Protein AF-A0A531LTY7-F1 (afdb_monomer)

Secondary structure (DSSP, 8-state):
--SHHHHHHHHHHH-HHHHHHTT--HHHHHHHHHHHHHHHHHHHHHHHHHHTTSS--TTTTTTTHHHHHHHHHHHTT-HHHHHHHHHHHHHHHHHHHHHHHTT-TTS-HHHHHHHHHHHHHH-

Sequence (123 aa):
YRTPWGLSVRMVGENPRAADSAGVSVIATRFQAVILGGALMGLAGAFLSMAQFNAFTFGVVSGRGWVAIALVVFGRWDPWRSAGAALLFAFVDALQLRMQASGLGHIPYEAFLMLPFIFTIVA

Nearest PDB structures (foldseek):
  8gym-assembly1_t5  TM=3.335E-01  e=6.361E+00  Tetrahymena thermophila SB210
  7tgh-assembly1_T5  TM=3.482E-01  e=9.086E+00  Tetrahymena thermophila

Mean predicted aligned error: 11.63 Å

pLDDT: mean 72.55, std 11.93, range [46.78, 93.12]

Radius of gyration: 19.25 Å; Cα contacts (8 Å, |Δi|>4): 57; chains: 1; bounding box: 45×26×54 Å

Foldseek 3Di:
DPDPLVVLLVCLVPPV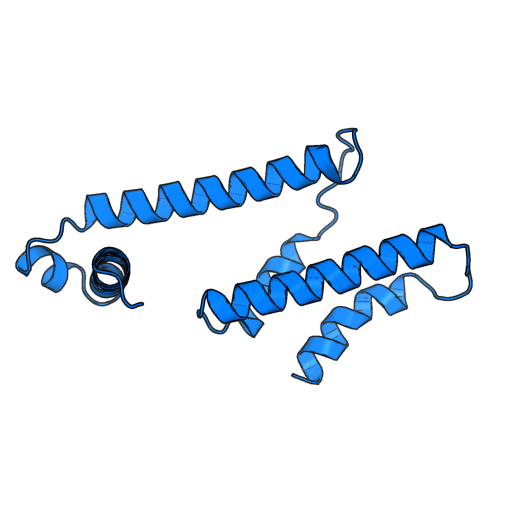VVSVVVVHDSVVSVVVVVVVVVVVVVVVVVCLQCPPPVHDDPCSCVVVVVLVVLLCVQCVPPPVRSVVSVVVVVVLVVVVVVVVVVPPPPDDPVVSVCVSVVVSVVD

Solvent-accessible surface area (backbone atoms only — not comparable to full-atom values): 7252 Å² total; per-residue (Å²): 123,90,47,74,67,53,47,52,53,50,41,40,70,78,39,49,72,61,29,47,76,72,72,44,62,54,66,61,51,52,51,51,54,51,52,54,53,50,51,54,54,50,53,54,53,51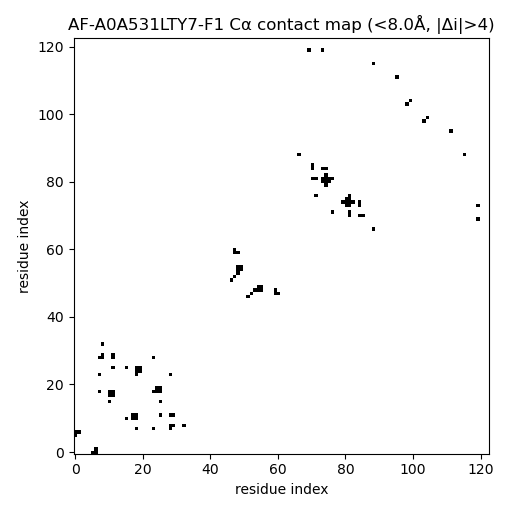,45,57,45,54,73,73,61,76,49,86,55,94,62,80,63,71,75,56,67,58,55,57,55,53,30,49,65,70,12,70,86,37,70,69,46,24,51,52,45,47,52,53,52,50,50,52,55,52,51,51,53,52,47,65,74,65,65,71,87,81,69,63,72,68,63,65,71,41,48,67,56,53,54,63,71,77,107

Structure (mmCIF, N/CA/C/O backbone):
data_AF-A0A531LTY7-F1
#
_entry.id   AF-A0A531LTY7-F1
#
loop_
_atom_site.group_PDB
_atom_site.id
_atom_site.type_symbol
_atom_site.label_atom_id
_atom_site.label_alt_id
_atom_site.label_comp_id
_atom_site.label_asym_id
_atom_site.label_entity_id
_atom_site.label_seq_id
_atom_site.pdbx_PDB_ins_code
_atom_site.Cartn_x
_atom_site.Cartn_y
_atom_site.Cartn_z
_atom_site.occupancy
_atom_site.B_iso_or_equiv
_atom_site.auth_seq_id
_atom_site.auth_comp_id
_atom_site.auth_asym_id
_atom_site.auth_atom_id
_atom_site.pdbx_PDB_model_num
ATOM 1 N N . TYR A 1 1 ? -13.195 -10.627 2.668 1.00 54.00 1 TYR A N 1
ATOM 2 C CA . TYR A 1 1 ? -14.526 -10.310 3.245 1.00 54.00 1 TYR A CA 1
ATOM 3 C C . TYR A 1 1 ? -15.075 -11.388 4.191 1.00 54.00 1 TYR A C 1
ATOM 5 O O . TYR A 1 1 ? -16.241 -11.322 4.544 1.00 54.00 1 TYR A O 1
ATOM 13 N N . ARG A 1 2 ? -14.274 -12.382 4.612 1.00 61.34 2 ARG A N 1
ATOM 14 C CA . ARG A 1 2 ? -14.743 -13.499 5.459 1.00 61.34 2 ARG A CA 1
ATOM 15 C C . ARG A 1 2 ? -14.225 -13.434 6.901 1.00 61.34 2 ARG A C 1
ATOM 17 O O . ARG A 1 2 ? -14.483 -14.339 7.679 1.00 61.34 2 ARG A O 1
ATOM 24 N N . THR A 1 3 ? -13.474 -12.385 7.242 1.00 80.94 3 THR A N 1
ATOM 25 C CA . THR A 1 3 ? -12.900 -12.188 8.577 1.00 80.94 3 THR A CA 1
ATOM 26 C C . THR A 1 3 ? -13.703 -11.138 9.351 1.00 80.94 3 THR A C 1
ATOM 28 O O . THR A 1 3 ? -14.177 -10.180 8.730 1.00 80.94 3 THR A O 1
ATOM 31 N N . PRO A 1 4 ? -13.823 -11.268 10.689 1.00 74.81 4 PRO A N 1
ATOM 32 C CA . PRO A 1 4 ? -14.559 -10.316 11.527 1.00 74.81 4 PRO A CA 1
ATOM 33 C C . PRO A 1 4 ? -14.090 -8.874 11.316 1.00 74.81 4 PRO A C 1
ATOM 35 O O . PRO A 1 4 ? -14.897 -7.971 11.133 1.00 74.81 4 PRO A O 1
ATOM 38 N N . TRP A 1 5 ? -12.773 -8.681 11.209 1.00 78.25 5 TRP A N 1
ATOM 39 C CA . TRP A 1 5 ? -12.162 -7.374 10.976 1.00 78.25 5 TRP A CA 1
ATOM 40 C C . TRP A 1 5 ? -12.585 -6.731 9.643 1.00 78.25 5 TRP A C 1
ATOM 42 O O . TRP A 1 5 ? -12.905 -5.547 9.597 1.00 78.25 5 TRP A O 1
ATOM 52 N N . GLY A 1 6 ? -12.661 -7.511 8.559 1.00 77.31 6 GLY A N 1
ATOM 53 C CA . GLY A 1 6 ? -13.068 -6.991 7.250 1.00 77.31 6 GLY A CA 1
ATOM 54 C C . GLY A 1 6 ? -14.544 -6.582 7.187 1.00 77.31 6 GLY A C 1
ATOM 55 O O . GLY A 1 6 ? -14.888 -5.651 6.460 1.00 77.31 6 GLY A O 1
ATOM 56 N N . LEU A 1 7 ? -15.411 -7.250 7.955 1.00 76.88 7 LEU A N 1
ATOM 57 C CA . LEU A 1 7 ? -16.818 -6.865 8.099 1.00 76.88 7 LEU A CA 1
ATOM 58 C C . LEU A 1 7 ? -16.954 -5.580 8.923 1.00 76.88 7 LEU A C 1
ATOM 60 O O . LEU A 1 7 ? -17.683 -4.678 8.515 1.00 76.88 7 LEU A O 1
ATOM 64 N N . SER A 1 8 ? -16.194 -5.453 10.014 1.00 79.19 8 SER A N 1
ATOM 65 C CA . SER A 1 8 ? -16.159 -4.242 10.842 1.00 79.19 8 SER A CA 1
ATOM 66 C C . SER A 1 8 ? -15.745 -3.002 10.049 1.00 79.19 8 SER A C 1
ATOM 68 O O . SER A 1 8 ? -16.405 -1.971 10.141 1.00 79.19 8 S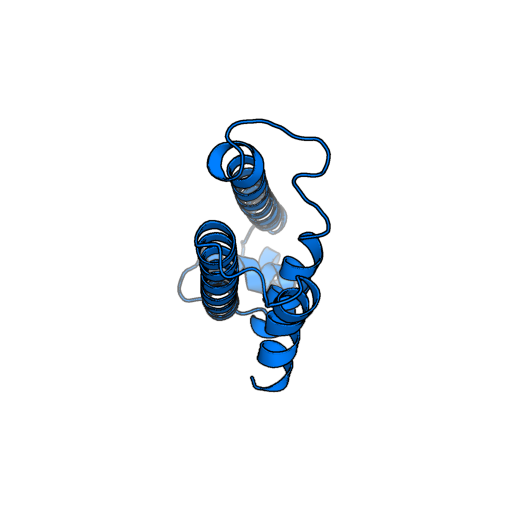ER A O 1
ATOM 70 N N . VAL A 1 9 ? -14.706 -3.099 9.210 1.00 81.00 9 VAL A N 1
ATOM 71 C CA . VAL A 1 9 ? -14.251 -1.977 8.368 1.00 81.00 9 VAL A CA 1
ATOM 72 C C . VAL A 1 9 ? -15.346 -1.519 7.397 1.00 81.00 9 VAL A C 1
ATOM 74 O O . VAL A 1 9 ? -15.556 -0.317 7.235 1.00 81.00 9 VAL A O 1
ATOM 77 N N . ARG A 1 10 ? -16.088 -2.452 6.787 1.00 79.38 10 ARG A N 1
ATOM 78 C CA . ARG A 1 10 ? -17.169 -2.114 5.850 1.00 79.38 10 ARG A CA 1
ATOM 79 C C . ARG A 1 10 ? -18.387 -1.520 6.556 1.00 79.38 10 ARG A C 1
ATOM 81 O O . ARG A 1 10 ? -18.902 -0.506 6.099 1.00 79.38 10 ARG A O 1
ATOM 88 N N . MET A 1 11 ? -18.793 -2.090 7.693 1.00 78.31 11 MET A N 1
ATOM 89 C CA . MET A 1 11 ? -19.899 -1.563 8.504 1.00 78.31 11 MET A CA 1
ATOM 90 C C . MET A 1 11 ? -19.624 -0.133 8.984 1.00 78.31 11 MET A C 1
ATOM 92 O O . MET A 1 11 ? -20.504 0.720 8.920 1.00 78.31 11 MET A O 1
ATOM 96 N N . VAL A 1 12 ? -18.384 0.155 9.393 1.00 82.94 12 VAL A N 1
ATOM 97 C CA . VAL A 1 12 ? -17.948 1.510 9.768 1.00 82.94 12 VAL A CA 1
ATOM 98 C C . VAL A 1 12 ? -17.987 2.486 8.581 1.00 82.94 12 VAL A C 1
ATOM 100 O O . VAL A 1 12 ? -18.223 3.682 8.782 1.00 82.94 12 VAL A O 1
ATOM 103 N N . GLY A 1 13 ? -17.741 1.993 7.363 1.00 77.62 13 GLY A N 1
ATOM 104 C CA . GLY A 1 13 ? -17.817 2.767 6.124 1.00 77.62 13 GLY A CA 1
ATOM 105 C C . GLY A 1 13 ? -19.249 3.056 5.658 1.00 77.62 13 GLY A C 1
ATOM 106 O O . GLY A 1 13 ? -19.512 4.163 5.202 1.00 77.62 13 GLY A O 1
ATOM 107 N N . GLU A 1 14 ? -20.171 2.099 5.799 1.00 81.25 14 GLU A N 1
ATOM 108 C CA . GLU A 1 14 ? -21.578 2.244 5.387 1.00 81.25 14 GLU A CA 1
ATOM 109 C C . GLU A 1 14 ? -22.419 3.013 6.417 1.00 81.25 14 GLU A C 1
ATOM 111 O O . GLU A 1 14 ? -23.134 3.945 6.051 1.00 81.25 14 GLU A O 1
ATOM 116 N N . ASN A 1 15 ? -22.337 2.667 7.709 1.00 79.69 15 ASN A N 1
ATOM 117 C CA . ASN A 1 15 ? -23.071 3.376 8.758 1.00 79.69 15 ASN A CA 1
ATOM 118 C C . ASN A 1 15 ? -22.320 3.372 10.107 1.00 79.69 15 AS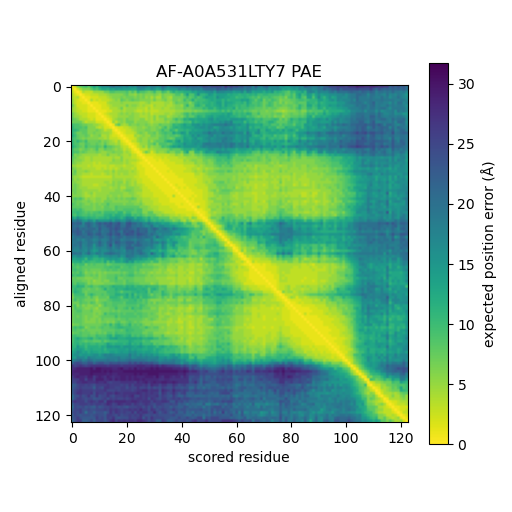N A C 1
ATO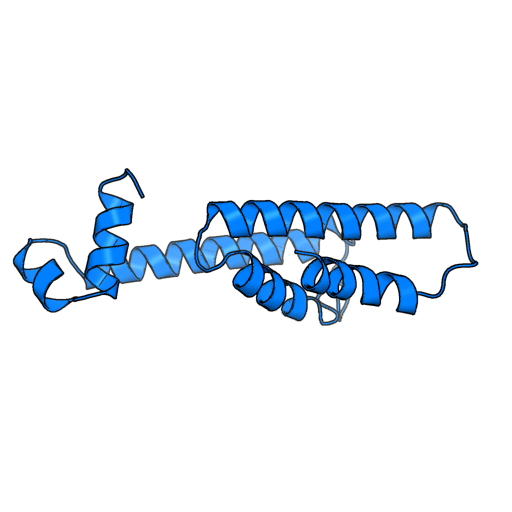M 120 O O . ASN A 1 15 ? -22.454 2.433 10.900 1.00 79.69 15 ASN A O 1
ATOM 124 N N . PRO A 1 16 ? -21.589 4.453 10.440 1.00 75.44 16 PRO A N 1
ATOM 125 C CA . PRO A 1 16 ? -20.801 4.518 11.668 1.00 75.44 16 PRO A CA 1
ATOM 126 C C . PRO A 1 16 ? -21.656 4.494 12.942 1.00 75.44 16 PRO A C 1
ATOM 128 O O . PRO A 1 16 ? -21.191 3.999 13.962 1.00 75.44 16 PRO A O 1
ATOM 131 N N . ARG A 1 17 ? -22.908 4.975 12.902 1.00 72.62 17 ARG A N 1
ATOM 132 C CA . ARG A 1 17 ? -23.801 4.951 14.076 1.00 72.62 17 ARG A CA 1
ATOM 133 C C . ARG A 1 17 ? -24.285 3.535 14.392 1.00 72.62 17 ARG A C 1
ATOM 135 O O . ARG A 1 17 ? -24.382 3.171 15.558 1.00 72.62 17 ARG A O 1
ATOM 142 N N . ALA A 1 18 ? -24.544 2.732 13.359 1.00 71.38 18 ALA A N 1
ATOM 143 C CA . ALA A 1 18 ? -24.920 1.330 13.527 1.00 71.38 18 ALA A CA 1
ATOM 144 C C . ALA A 1 18 ? -23.748 0.492 14.069 1.00 71.38 18 ALA A C 1
ATOM 146 O O . ALA A 1 18 ? -23.945 -0.339 14.953 1.00 71.38 18 ALA A O 1
ATOM 147 N N . ALA A 1 19 ? -22.524 0.753 13.599 1.00 73.44 19 ALA A N 1
ATOM 148 C CA . ALA A 1 19 ? -21.325 0.066 14.080 1.00 73.44 19 ALA A CA 1
ATOM 149 C C . ALA A 1 19 ? -21.048 0.323 15.575 1.00 73.44 19 ALA A C 1
ATOM 151 O O . ALA A 1 19 ? -20.726 -0.615 16.304 1.00 73.44 19 ALA A O 1
ATOM 152 N N . ASP A 1 20 ? -21.245 1.560 16.041 1.00 76.50 20 ASP A N 1
ATOM 153 C CA . ASP A 1 20 ? -21.050 1.926 17.451 1.00 76.50 20 ASP A CA 1
ATOM 154 C C . ASP A 1 20 ? -22.103 1.260 18.358 1.00 76.50 20 ASP A C 1
ATOM 156 O O . ASP A 1 20 ? -21.779 0.716 19.412 1.00 76.50 20 ASP A O 1
ATOM 160 N N . SER A 1 21 ? -23.359 1.174 17.891 1.00 74.19 21 SER A N 1
ATOM 161 C CA . SER A 1 21 ? -24.431 0.457 18.604 1.00 74.19 21 SER A CA 1
ATOM 162 C C . SER A 1 21 ? -24.215 -1.061 18.695 1.00 74.19 21 SER A C 1
ATOM 164 O O . SER A 1 21 ? -24.721 -1.701 19.612 1.00 74.19 21 SER A O 1
ATOM 166 N N . ALA A 1 22 ? -23.432 -1.634 17.777 1.00 74.81 22 ALA A N 1
ATOM 167 C CA . ALA A 1 22 ? -23.040 -3.042 17.781 1.00 74.81 22 ALA A CA 1
ATOM 168 C C . ALA A 1 22 ? -21.786 -3.320 18.640 1.00 74.81 22 ALA A C 1
ATOM 170 O O . ALA A 1 22 ? -21.310 -4.455 18.676 1.00 74.81 22 ALA A O 1
ATOM 171 N N . GLY A 1 23 ? -21.233 -2.304 19.318 1.00 75.38 23 GLY A N 1
ATOM 172 C CA . GLY A 1 23 ? -20.051 -2.426 20.178 1.00 75.38 23 GLY A CA 1
ATOM 173 C C . GLY A 1 23 ? -18.710 -2.387 19.436 1.00 75.38 23 GLY A C 1
ATOM 174 O O . GLY A 1 23 ? -17.676 -2.702 20.026 1.00 75.38 23 GLY A O 1
ATOM 175 N N . VAL A 1 24 ? -18.691 -2.011 18.151 1.00 78.69 24 VAL A N 1
ATOM 176 C CA . VAL A 1 24 ? -17.457 -1.872 17.363 1.00 78.69 24 VAL A CA 1
ATOM 177 C C . VAL A 1 24 ? -16.952 -0.436 17.449 1.00 78.69 24 VAL A C 1
ATOM 179 O O . VAL A 1 24 ? -17.608 0.495 16.987 1.00 78.69 24 VAL A O 1
ATOM 182 N N . SER A 1 25 ? -15.735 -0.249 17.964 1.00 80.25 25 SER A N 1
ATOM 183 C CA . SER A 1 25 ? -15.120 1.076 18.051 1.00 80.25 25 SER A CA 1
ATOM 184 C C . SER A 1 25 ? -14.774 1.631 16.660 1.00 80.25 25 SER A C 1
ATOM 186 O O . SER A 1 25 ? -13.798 1.248 16.002 1.00 80.25 25 SER A O 1
ATOM 188 N N . VAL A 1 26 ? -15.582 2.592 16.207 1.00 80.44 26 VAL A N 1
ATOM 189 C CA . VAL A 1 26 ? -15.459 3.252 14.895 1.00 80.44 26 VAL A CA 1
ATOM 190 C C . VAL A 1 26 ? -14.095 3.925 14.728 1.00 80.44 26 VAL A C 1
ATOM 192 O O . VAL A 1 26 ? -13.447 3.785 13.690 1.00 80.44 26 VAL A O 1
ATOM 195 N N . ILE A 1 27 ? -13.643 4.639 15.763 1.00 84.88 27 ILE A N 1
ATOM 196 C CA . ILE A 1 27 ? -12.392 5.409 15.741 1.00 84.88 27 ILE A CA 1
ATOM 197 C C . ILE A 1 27 ? -11.185 4.479 15.599 1.00 84.88 27 ILE A C 1
ATOM 199 O O . ILE A 1 27 ? -10.348 4.704 14.726 1.00 84.88 27 ILE A O 1
ATOM 203 N N . ALA A 1 28 ? -11.116 3.414 16.403 1.00 83.94 28 ALA A N 1
ATOM 204 C CA . ALA A 1 28 ? -10.000 2.473 16.352 1.00 83.94 28 ALA A CA 1
ATOM 205 C C . ALA A 1 28 ? -9.947 1.745 15.003 1.00 83.94 28 ALA A C 1
ATOM 207 O O . ALA A 1 28 ? -8.880 1.642 14.402 1.00 83.94 28 ALA A O 1
ATOM 208 N N . THR A 1 29 ? -11.102 1.321 14.480 1.00 84.69 29 THR A N 1
ATOM 209 C CA . THR A 1 29 ? -11.192 0.646 13.175 1.00 84.69 29 THR A CA 1
ATOM 210 C C . THR A 1 29 ? -10.721 1.557 12.033 1.00 84.69 29 THR A C 1
ATOM 212 O O . THR A 1 29 ? -9.982 1.116 11.152 1.00 84.69 29 THR A O 1
ATOM 215 N N . ARG A 1 30 ? -11.075 2.851 12.063 1.00 85.00 30 ARG A N 1
ATOM 216 C CA . ARG A 1 30 ? -10.595 3.845 11.084 1.00 85.00 30 ARG A CA 1
ATOM 217 C C . ARG A 1 30 ? -9.094 4.081 11.192 1.00 85.00 30 ARG A C 1
ATOM 219 O O . ARG A 1 30 ? -8.413 4.078 10.171 1.00 85.00 30 ARG A O 1
ATOM 226 N N . PHE A 1 31 ? -8.575 4.243 12.408 1.00 89.25 31 PHE A N 1
ATOM 227 C CA . PHE A 1 31 ? -7.139 4.417 12.625 1.00 89.25 31 PHE A CA 1
ATOM 228 C C . PHE A 1 31 ? -6.342 3.211 12.132 1.00 89.25 31 PHE A C 1
ATOM 230 O O . PHE A 1 31 ? -5.357 3.385 11.422 1.00 89.25 31 PHE A O 1
ATOM 237 N N . GLN A 1 32 ? -6.797 1.993 12.431 1.00 88.19 32 GLN A N 1
ATOM 238 C CA . GLN A 1 32 ? -6.170 0.769 11.933 1.00 88.19 32 GLN A CA 1
ATOM 239 C C . GLN A 1 32 ? -6.150 0.723 10.403 1.00 88.19 32 GLN A C 1
ATOM 241 O O . GLN A 1 32 ? -5.110 0.423 9.821 1.00 88.19 32 GLN A O 1
ATOM 246 N N . ALA A 1 33 ? -7.265 1.058 9.746 1.00 86.50 33 ALA A N 1
ATOM 247 C CA . ALA A 1 33 ? -7.340 1.077 8.287 1.00 86.50 33 ALA A CA 1
ATOM 248 C C . ALA A 1 33 ? -6.375 2.105 7.665 1.00 86.50 33 ALA A C 1
ATOM 250 O O . ALA A 1 33 ? -5.674 1.782 6.706 1.00 86.50 33 ALA A O 1
ATOM 251 N N . VAL A 1 34 ? -6.288 3.313 8.233 1.00 89.88 34 VAL A N 1
ATOM 252 C CA . VAL A 1 34 ? -5.380 4.371 7.754 1.00 89.88 34 VAL A CA 1
ATOM 253 C C . VAL A 1 34 ? -3.917 4.004 7.990 1.00 89.88 34 VAL A C 1
ATOM 255 O O . VAL A 1 34 ? -3.105 4.166 7.085 1.00 89.88 34 VAL A O 1
ATOM 258 N N . ILE A 1 35 ? -3.574 3.473 9.167 1.00 93.12 35 ILE A N 1
ATOM 259 C CA . ILE A 1 35 ? -2.201 3.064 9.492 1.00 93.12 35 ILE A CA 1
ATOM 260 C C . ILE A 1 35 ? -1.749 1.932 8.568 1.00 93.12 35 ILE A C 1
ATOM 262 O O . ILE A 1 35 ? -0.662 2.011 8.001 1.00 93.12 35 ILE A O 1
ATOM 266 N N . LEU A 1 36 ? -2.581 0.906 8.368 1.00 89.62 36 LEU A N 1
ATOM 267 C CA . LEU A 1 36 ? -2.261 -0.201 7.465 1.00 89.62 36 LEU A CA 1
ATOM 268 C C . LEU A 1 36 ? -2.130 0.273 6.013 1.00 89.62 36 LEU A C 1
ATOM 270 O O . LEU A 1 36 ? -1.174 -0.100 5.336 1.00 89.62 36 LEU A O 1
ATOM 274 N N . GLY A 1 37 ? -3.041 1.130 5.544 1.00 87.31 37 GLY A N 1
ATOM 275 C CA . GLY A 1 37 ? -2.959 1.719 4.206 1.00 87.31 37 GLY A CA 1
ATOM 276 C C . GLY A 1 37 ? -1.697 2.566 4.017 1.00 87.31 37 GLY A C 1
ATOM 277 O O . GLY A 1 37 ? -0.989 2.413 3.023 1.00 87.31 37 GLY A O 1
ATOM 278 N N . GLY A 1 38 ? -1.373 3.408 4.999 1.00 90.00 38 GLY A N 1
ATOM 279 C CA . GLY A 1 38 ? -0.159 4.224 5.020 1.00 90.00 38 GLY A CA 1
ATOM 280 C C . GLY A 1 38 ? 1.118 3.388 5.027 1.00 90.00 38 GLY A C 1
ATOM 281 O O . GLY A 1 38 ? 2.034 3.671 4.259 1.00 90.00 38 GLY A O 1
ATOM 282 N N . ALA A 1 39 ? 1.164 2.320 5.825 1.00 92.00 39 ALA A N 1
ATOM 283 C CA . ALA A 1 39 ? 2.301 1.405 5.872 1.00 92.00 39 ALA A CA 1
ATOM 284 C C . ALA A 1 39 ? 2.541 0.715 4.519 1.00 92.00 39 ALA A C 1
ATOM 286 O O . ALA A 1 39 ? 3.679 0.654 4.056 1.00 92.00 39 ALA A O 1
ATOM 287 N N . LEU A 1 40 ? 1.479 0.255 3.846 1.00 87.38 40 LEU A N 1
ATOM 288 C CA . LEU A 1 40 ? 1.579 -0.347 2.512 1.00 87.38 40 LEU A CA 1
ATOM 289 C C . LEU A 1 40 ? 2.055 0.661 1.456 1.00 87.38 40 LEU A C 1
ATOM 291 O O . LEU A 1 40 ? 2.919 0.331 0.644 1.00 87.38 40 LEU A O 1
ATOM 295 N N . MET A 1 41 ? 1.549 1.899 1.488 1.00 85.81 41 MET A N 1
ATOM 296 C CA . MET A 1 41 ? 2.018 2.970 0.599 1.00 85.81 41 MET A CA 1
ATOM 297 C C . MET A 1 41 ? 3.491 3.327 0.856 1.00 85.81 41 MET A C 1
ATOM 299 O O . MET A 1 41 ? 4.253 3.519 -0.091 1.00 85.81 41 MET A O 1
ATOM 303 N N . GLY A 1 42 ? 3.917 3.354 2.122 1.00 84.94 42 GLY A N 1
ATOM 304 C CA . GLY A 1 42 ? 5.313 3.573 2.504 1.00 84.94 42 GLY A CA 1
ATOM 305 C C . GLY A 1 42 ? 6.246 2.465 2.007 1.00 84.94 42 GLY A C 1
ATOM 306 O O . GLY A 1 42 ? 7.295 2.760 1.436 1.00 84.94 42 GLY A O 1
ATOM 307 N N . LEU A 1 43 ? 5.843 1.197 2.146 1.00 86.50 43 LEU A N 1
ATOM 308 C CA . LEU A 1 43 ? 6.590 0.049 1.616 1.00 86.50 43 LEU A CA 1
ATOM 309 C C . LEU A 1 43 ? 6.734 0.112 0.090 1.00 86.50 43 LEU A C 1
ATOM 311 O O . LEU A 1 43 ? 7.818 -0.148 -0.432 1.00 86.50 43 LEU A O 1
ATOM 315 N N . ALA A 1 44 ? 5.680 0.513 -0.624 1.00 80.94 44 ALA A N 1
ATOM 316 C CA . ALA A 1 44 ? 5.738 0.709 -2.071 1.00 80.94 44 ALA A CA 1
ATOM 317 C C . ALA A 1 44 ? 6.729 1.822 -2.469 1.00 80.94 44 ALA A C 1
ATOM 319 O O . ALA A 1 44 ? 7.498 1.657 -3.416 1.00 80.94 44 ALA A O 1
ATOM 320 N N . GLY A 1 45 ? 6.771 2.931 -1.723 1.00 77.94 45 GLY A N 1
ATOM 321 C CA . GLY A 1 45 ? 7.753 4.001 -1.934 1.00 77.94 45 GLY A CA 1
ATOM 322 C C . GLY A 1 45 ? 9.193 3.562 -1.648 1.00 77.94 45 GLY A C 1
ATOM 323 O O . GLY A 1 45 ? 10.101 3.876 -2.418 1.00 77.94 45 GLY A O 1
ATOM 324 N N . ALA A 1 46 ? 9.406 2.784 -0.584 1.00 81.44 46 ALA A N 1
ATOM 325 C CA . ALA A 1 46 ? 10.717 2.228 -0.248 1.00 81.44 46 ALA A CA 1
ATOM 326 C C . ALA A 1 46 ? 11.229 1.260 -1.329 1.00 81.44 46 ALA A C 1
ATOM 328 O O . ALA A 1 46 ? 12.411 1.294 -1.676 1.00 81.44 46 ALA A O 1
ATOM 329 N N . PHE A 1 47 ? 10.339 0.445 -1.908 1.00 77.81 47 PHE A N 1
ATOM 330 C CA . PHE A 1 47 ? 10.666 -0.417 -3.044 1.00 77.81 47 PHE A CA 1
ATOM 331 C C . PHE A 1 47 ? 11.155 0.391 -4.253 1.00 77.81 47 PHE A C 1
ATOM 333 O O . PHE A 1 47 ? 12.151 0.016 -4.868 1.00 77.81 47 PHE A O 1
ATOM 340 N N . LEU A 1 48 ? 10.520 1.527 -4.553 1.00 72.31 48 LEU A N 1
ATOM 341 C CA . LEU A 1 48 ? 10.917 2.392 -5.668 1.00 72.31 48 LEU A CA 1
ATOM 342 C C . LEU A 1 48 ? 12.363 2.903 -5.520 1.00 72.31 48 LEU A C 1
ATOM 344 O O . LEU A 1 48 ? 13.129 2.885 -6.481 1.00 72.31 48 LEU A O 1
ATOM 348 N N . SER A 1 49 ? 12.744 3.316 -4.308 1.00 68.06 49 SER A N 1
ATOM 349 C CA . SER A 1 49 ? 14.080 3.851 -4.018 1.00 68.06 49 SER A CA 1
ATOM 350 C C . SER A 1 49 ? 15.170 2.776 -3.966 1.00 68.06 49 SER A C 1
ATOM 352 O O . SER A 1 49 ? 16.296 3.038 -4.383 1.00 68.06 49 SER A O 1
ATOM 354 N N . MET A 1 50 ? 14.861 1.579 -3.454 1.00 68.19 50 MET A N 1
ATOM 355 C CA . MET A 1 50 ? 15.859 0.516 -3.273 1.00 68.19 50 MET A CA 1
ATOM 356 C C . MET A 1 50 ? 15.989 -0.405 -4.489 1.00 68.19 50 MET A C 1
ATOM 358 O O . MET A 1 50 ? 17.100 -0.702 -4.915 1.00 68.19 50 MET A O 1
ATOM 362 N N . ALA A 1 51 ? 14.874 -0.874 -5.054 1.00 60.53 51 ALA A N 1
ATOM 363 C CA . ALA A 1 51 ? 14.894 -1.976 -6.013 1.00 60.53 51 ALA A CA 1
ATOM 364 C C . ALA A 1 51 ? 15.138 -1.533 -7.459 1.00 60.53 51 ALA A C 1
ATOM 366 O O . ALA A 1 51 ? 15.704 -2.296 -8.237 1.00 60.53 51 ALA A O 1
ATOM 367 N N . GLN A 1 52 ? 14.707 -0.327 -7.843 1.00 57.00 52 GLN A N 1
ATOM 368 C CA . GLN A 1 52 ? 14.682 0.032 -9.261 1.00 57.00 52 GLN A CA 1
ATOM 369 C C . GLN A 1 52 ? 15.994 0.631 -9.777 1.00 57.00 52 GLN A C 1
ATOM 371 O O . GLN A 1 52 ? 16.378 0.344 -10.906 1.00 57.00 52 GLN A O 1
ATOM 376 N N . PHE A 1 53 ? 16.694 1.434 -8.971 1.00 57.03 53 PHE A N 1
ATOM 377 C CA . PHE A 1 53 ? 17.894 2.142 -9.433 1.00 57.03 53 PHE A CA 1
ATOM 378 C C . PHE A 1 53 ? 19.142 1.931 -8.566 1.00 57.03 53 PHE A C 1
ATOM 380 O O . PHE A 1 53 ? 20.203 2.416 -8.945 1.00 57.03 53 PHE A O 1
ATOM 387 N N . ASN A 1 54 ? 19.054 1.230 -7.419 1.00 58.91 54 ASN A N 1
ATOM 388 C CA . ASN A 1 54 ? 20.127 1.152 -6.401 1.00 58.91 54 ASN A CA 1
ATOM 389 C C . ASN A 1 54 ? 20.728 2.528 -6.003 1.00 58.91 54 ASN A C 1
ATOM 391 O O . ASN A 1 54 ? 21.765 2.601 -5.349 1.00 58.91 54 ASN A O 1
ATOM 395 N N . ALA A 1 55 ? 20.081 3.626 -6.401 1.00 60.19 55 ALA A N 1
ATOM 396 C CA . ALA A 1 55 ? 20.509 5.001 -6.232 1.00 60.19 55 ALA A CA 1
ATOM 397 C C . ALA A 1 55 ? 19.269 5.900 -6.303 1.00 60.19 55 ALA A C 1
ATOM 399 O O . ALA A 1 55 ? 18.453 5.789 -7.220 1.00 60.19 55 ALA A O 1
ATOM 400 N N . PHE A 1 56 ? 19.126 6.807 -5.339 1.00 60.91 56 PHE A N 1
ATOM 401 C CA . PHE A 1 56 ? 18.037 7.777 -5.339 1.00 60.91 56 PHE A CA 1
ATOM 402 C C . PHE A 1 56 ? 18.305 8.841 -6.408 1.00 60.91 56 PHE A C 1
ATOM 404 O O . PHE A 1 56 ? 19.161 9.707 -6.235 1.00 60.91 56 PHE A O 1
ATOM 411 N N . THR A 1 57 ? 17.591 8.764 -7.529 1.00 61.16 57 THR A N 1
ATOM 412 C CA . THR A 1 57 ? 17.662 9.769 -8.597 1.00 61.16 57 THR A CA 1
ATOM 413 C C . THR A 1 57 ? 16.465 10.713 -8.510 1.00 61.16 57 THR A C 1
ATOM 415 O O . THR A 1 57 ? 15.334 10.293 -8.258 1.00 61.16 57 THR A O 1
ATOM 418 N N . PHE A 1 58 ? 16.677 12.012 -8.722 1.00 59.69 58 PHE A N 1
ATOM 419 C CA . PHE A 1 58 ? 15.556 12.948 -8.794 1.00 59.69 58 PHE A CA 1
ATOM 420 C C . PHE A 1 58 ? 14.645 12.564 -9.965 1.00 59.69 58 PHE A C 1
ATOM 422 O O . PHE A 1 58 ? 15.101 12.433 -11.096 1.00 59.69 58 PHE A O 1
ATOM 429 N N . GLY A 1 59 ? 13.360 12.348 -9.674 1.00 65.38 59 GLY A N 1
ATOM 430 C CA . GLY A 1 59 ? 12.377 11.936 -10.676 1.00 65.38 59 GLY A CA 1
ATOM 431 C C . GLY A 1 59 ? 12.122 10.430 -10.787 1.00 65.38 59 GLY A C 1
ATOM 432 O O . GLY A 1 59 ? 11.438 10.045 -11.724 1.00 65.38 59 GLY A O 1
ATOM 433 N N . VAL A 1 60 ? 12.560 9.576 -9.847 1.00 64.50 60 VAL A N 1
ATOM 434 C CA . VAL A 1 60 ? 12.270 8.114 -9.870 1.00 64.50 60 VAL A CA 1
ATOM 435 C C . VAL A 1 60 ? 10.770 7.798 -10.029 1.00 64.50 60 VAL A C 1
ATOM 437 O O . VAL A 1 60 ? 10.394 6.829 -10.692 1.00 64.50 60 VAL A O 1
ATOM 440 N N . VAL A 1 61 ? 9.893 8.643 -9.473 1.00 67.44 61 VAL A N 1
ATOM 441 C CA . VAL A 1 61 ? 8.437 8.488 -9.617 1.00 67.44 61 VAL A CA 1
ATOM 442 C C . VAL A 1 61 ? 7.972 8.765 -11.052 1.00 67.44 61 VAL A C 1
ATOM 444 O O . VAL A 1 61 ? 7.006 8.146 -11.467 1.00 67.44 61 VAL A O 1
ATOM 447 N N . SER A 1 62 ? 8.642 9.640 -11.814 1.00 69.06 62 SER A N 1
ATOM 448 C CA . SER A 1 62 ? 8.438 9.923 -13.253 1.00 69.06 62 SER A CA 1
ATOM 449 C C . SER A 1 62 ? 6.992 9.777 -13.767 1.00 69.06 62 SER A C 1
ATOM 451 O O . SER A 1 62 ? 6.715 9.074 -14.735 1.00 69.06 62 SER A O 1
ATOM 453 N N . GLY A 1 63 ? 6.017 10.363 -13.064 1.00 67.44 63 GLY A N 1
ATOM 454 C CA . GLY A 1 63 ? 4.603 10.281 -13.448 1.00 67.44 63 GLY A CA 1
ATOM 455 C C . GLY A 1 63 ? 3.904 8.927 -13.228 1.00 67.44 63 GLY A C 1
ATOM 456 O O . GLY A 1 63 ? 2.704 8.849 -13.459 1.00 67.44 63 GLY A O 1
ATOM 457 N N . ARG A 1 64 ? 4.563 7.886 -12.697 1.00 70.75 64 ARG A N 1
ATOM 458 C CA . ARG A 1 64 ? 4.013 6.533 -12.430 1.00 70.75 64 ARG A CA 1
ATOM 459 C C . ARG A 1 64 ? 2.774 6.488 -11.526 1.00 70.75 64 ARG A C 1
ATOM 461 O O . ARG A 1 64 ? 2.135 5.446 -11.423 1.00 70.75 64 ARG A O 1
ATOM 468 N N . GLY A 1 65 ? 2.391 7.608 -10.911 1.00 75.25 65 GLY A N 1
ATOM 469 C CA . GLY A 1 65 ? 1.145 7.735 -10.153 1.00 75.25 65 GLY A CA 1
ATOM 470 C C . GLY A 1 65 ? -0.116 7.438 -10.974 1.00 75.25 65 GLY A C 1
ATOM 471 O O . GLY A 1 65 ? -1.107 6.983 -10.409 1.00 75.25 65 GLY A O 1
ATOM 472 N N . TRP A 1 66 ? -0.087 7.604 -12.302 1.00 77.94 66 TRP A N 1
ATOM 473 C CA . TRP A 1 66 ? -1.238 7.278 -13.154 1.00 77.94 66 TRP A CA 1
ATOM 474 C C . TRP A 1 66 ? -1.577 5.773 -13.137 1.00 77.94 66 TRP A C 1
ATOM 476 O O . TRP A 1 66 ? -2.750 5.410 -13.232 1.00 77.94 66 TRP A O 1
ATOM 486 N N . VAL A 1 67 ? -0.585 4.897 -12.919 1.00 78.88 67 VAL A N 1
ATOM 487 C CA . VAL A 1 67 ? -0.796 3.444 -12.794 1.00 78.88 67 VAL A CA 1
ATOM 488 C C . VAL A 1 67 ? -1.710 3.138 -11.610 1.00 78.88 67 VAL A C 1
ATOM 490 O O . VAL A 1 67 ? -2.585 2.285 -11.715 1.00 78.88 67 VAL A O 1
ATOM 493 N N . ALA A 1 68 ? -1.589 3.881 -10.505 1.00 80.38 68 ALA A N 1
ATOM 494 C CA . ALA A 1 68 ? -2.462 3.701 -9.347 1.00 80.38 68 ALA A CA 1
ATOM 495 C C . ALA A 1 68 ? -3.938 3.957 -9.696 1.00 80.38 68 ALA A C 1
ATOM 497 O O . ALA A 1 68 ? -4.811 3.209 -9.260 1.00 80.38 68 ALA A O 1
ATOM 498 N N . ILE A 1 69 ? -4.215 4.962 -10.531 1.00 81.81 69 ILE A N 1
ATOM 499 C CA . ILE A 1 69 ? -5.574 5.266 -10.997 1.00 81.81 69 ILE A CA 1
ATOM 500 C C . ILE A 1 69 ? -6.103 4.111 -11.856 1.00 81.81 69 ILE A C 1
ATOM 502 O O . ILE A 1 69 ? -7.211 3.631 -11.616 1.00 81.81 69 ILE A O 1
ATOM 506 N N . ALA A 1 70 ? -5.296 3.608 -12.796 1.00 81.00 70 ALA A N 1
ATOM 507 C CA . ALA A 1 70 ? -5.672 2.466 -13.631 1.00 81.00 70 ALA A CA 1
ATOM 508 C C . ALA A 1 70 ? -5.998 1.219 -12.786 1.00 81.00 70 ALA A C 1
ATOM 510 O O . ALA A 1 70 ? -7.018 0.565 -13.004 1.00 81.00 70 ALA A O 1
ATOM 511 N N . LEU A 1 71 ? -5.188 0.925 -11.763 1.00 82.06 71 LEU A N 1
ATOM 512 C CA . LEU A 1 71 ? -5.398 -0.212 -10.860 1.00 82.06 71 LEU A CA 1
ATOM 513 C C . LEU A 1 71 ? -6.690 -0.123 -10.045 1.00 82.06 71 LEU A C 1
ATOM 515 O O . LEU A 1 71 ? -7.310 -1.154 -9.776 1.00 82.06 71 LEU A O 1
ATOM 519 N N . VAL A 1 72 ? -7.103 1.082 -9.646 1.00 81.94 72 VAL A N 1
ATOM 520 C CA . VAL A 1 72 ? -8.371 1.293 -8.931 1.00 81.94 72 VAL A CA 1
ATOM 521 C C . VAL A 1 72 ? -9.559 1.060 -9.864 1.00 81.94 72 VAL A C 1
ATOM 523 O O . VAL A 1 72 ? -10.519 0.392 -9.470 1.00 81.94 72 VAL A O 1
ATOM 526 N N . VAL A 1 73 ? -9.477 1.544 -11.108 1.00 83.56 73 VAL A N 1
ATOM 527 C CA . VAL A 1 73 ? -10.522 1.348 -12.127 1.00 83.56 73 VAL A CA 1
ATOM 528 C C . VAL A 1 73 ? -10.702 -0.139 -12.436 1.00 83.56 73 VAL A C 1
ATOM 530 O O . VAL A 1 73 ? -11.815 -0.655 -12.333 1.00 83.56 73 VAL A O 1
ATOM 533 N N . PHE A 1 74 ? -9.610 -0.858 -12.708 1.00 79.00 74 PHE A N 1
ATOM 534 C CA . PHE A 1 74 ? -9.649 -2.304 -12.944 1.00 79.00 74 PHE A CA 1
ATOM 535 C C . PHE A 1 74 ? -10.078 -3.109 -11.720 1.00 79.00 74 PHE A C 1
ATOM 537 O O . PHE A 1 74 ? -10.790 -4.108 -11.831 1.00 79.00 74 PHE A O 1
ATOM 544 N N . GLY A 1 75 ? -9.643 -2.676 -10.539 1.00 78.62 75 GLY A N 1
ATOM 545 C CA . GLY A 1 75 ? -9.952 -3.338 -9.285 1.00 78.62 75 GLY A CA 1
ATOM 546 C C . GLY A 1 75 ? -11.429 -3.299 -8.924 1.00 78.62 75 GLY A C 1
ATOM 547 O O . GLY A 1 75 ? -11.878 -4.177 -8.196 1.00 78.62 75 GLY A O 1
ATOM 548 N N . ARG A 1 76 ? -12.203 -2.317 -9.413 1.00 79.75 76 ARG A N 1
ATOM 549 C CA . ARG A 1 76 ? -13.618 -2.109 -9.039 1.00 79.75 76 ARG A CA 1
ATOM 550 C C . ARG A 1 76 ? -13.843 -2.184 -7.520 1.00 79.75 76 ARG A C 1
ATOM 552 O O . ARG A 1 76 ? -14.825 -2.764 -7.070 1.00 79.75 76 ARG A O 1
ATOM 559 N N . TRP A 1 77 ? -12.922 -1.614 -6.739 1.00 71.31 77 TRP A N 1
ATOM 560 C CA . TRP A 1 77 ? -12.907 -1.656 -5.265 1.00 71.31 77 TRP A CA 1
ATOM 561 C C . TRP A 1 77 ? -12.742 -3.053 -4.629 1.00 71.31 77 TRP A C 1
ATOM 563 O O . TRP A 1 77 ? -12.769 -3.173 -3.404 1.00 71.31 77 TRP A O 1
ATOM 573 N N . ASP A 1 78 ? -12.508 -4.102 -5.423 1.00 79.19 78 ASP A N 1
ATOM 574 C CA . ASP A 1 78 ? -12.171 -5.442 -4.948 1.00 79.19 78 ASP A CA 1
ATOM 575 C C . ASP A 1 78 ? -10.644 -5.594 -4.783 1.00 79.19 78 ASP A C 1
ATOM 577 O O . ASP A 1 78 ? -9.906 -5.542 -5.774 1.00 79.19 78 ASP A O 1
ATOM 581 N N . PRO A 1 79 ? -10.137 -5.889 -3.568 1.00 78.38 79 PRO A N 1
ATOM 582 C CA . PRO A 1 79 ? -8.697 -5.991 -3.313 1.00 78.38 79 PRO A CA 1
ATOM 583 C C . PRO A 1 79 ? -8.002 -7.065 -4.156 1.00 78.38 79 PRO A C 1
ATOM 585 O O . PRO A 1 79 ? -6.874 -6.876 -4.603 1.00 78.38 79 PRO A O 1
ATOM 588 N N . TRP A 1 80 ? -8.682 -8.191 -4.399 1.00 81.50 80 TRP A N 1
ATOM 589 C CA . TRP A 1 80 ? -8.120 -9.298 -5.176 1.00 81.50 80 TRP A CA 1
ATOM 590 C C . TRP A 1 80 ? -7.991 -8.956 -6.662 1.00 81.50 80 TRP A C 1
ATOM 592 O O . TRP A 1 80 ? -6.995 -9.294 -7.299 1.00 81.50 80 TRP A O 1
ATOM 602 N N . ARG A 1 81 ? -8.974 -8.230 -7.208 1.00 81.06 81 ARG A N 1
ATOM 603 C CA . ARG A 1 81 ? -8.935 -7.760 -8.596 1.00 81.06 81 ARG A CA 1
ATOM 604 C C . ARG A 1 81 ? -7.857 -6.691 -8.778 1.00 81.06 81 ARG A C 1
ATOM 606 O O . ARG A 1 81 ? -7.098 -6.779 -9.737 1.00 81.06 81 ARG A O 1
ATOM 613 N N . SER A 1 82 ? -7.719 -5.750 -7.836 1.00 83.75 82 SER A 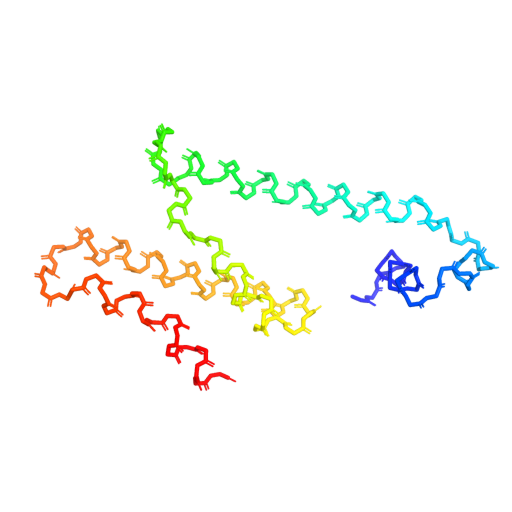N 1
ATOM 614 C CA . SER A 1 82 ? -6.611 -4.780 -7.853 1.00 83.75 82 SER A CA 1
ATOM 615 C C . SER A 1 82 ? -5.243 -5.455 -7.762 1.00 83.75 82 SER A C 1
ATOM 617 O O . SER A 1 82 ? -4.331 -5.040 -8.468 1.00 83.75 82 SER A O 1
ATOM 619 N N . ALA A 1 83 ? -5.089 -6.506 -6.947 1.00 82.75 83 ALA A N 1
ATOM 620 C CA . ALA A 1 83 ? -3.837 -7.259 -6.872 1.00 82.75 83 ALA A CA 1
ATOM 621 C C . ALA A 1 83 ? -3.502 -7.955 -8.204 1.00 82.75 83 ALA A C 1
ATOM 623 O O . ALA A 1 83 ? -2.364 -7.883 -8.662 1.00 82.75 83 ALA A O 1
ATOM 624 N N . GLY A 1 84 ? -4.496 -8.563 -8.863 1.00 83.06 84 GLY A N 1
ATOM 625 C CA . GLY A 1 84 ? -4.328 -9.146 -10.198 1.00 83.06 84 GLY A CA 1
ATOM 626 C C . GLY A 1 84 ? -3.939 -8.109 -11.256 1.00 83.06 84 GLY A C 1
ATOM 627 O O . GLY A 1 84 ? -3.007 -8.333 -12.027 1.00 83.06 84 GLY A O 1
ATOM 628 N N . ALA A 1 85 ? -4.591 -6.943 -11.247 1.00 80.69 85 ALA A N 1
ATOM 629 C CA . ALA A 1 85 ? -4.246 -5.833 -12.131 1.00 80.69 85 ALA A CA 1
ATOM 630 C C . ALA A 1 85 ? -2.821 -5.313 -11.866 1.00 80.69 85 ALA A C 1
ATOM 632 O O . ALA A 1 85 ? -2.082 -5.048 -12.810 1.00 80.69 85 ALA A O 1
ATOM 633 N N . ALA A 1 86 ? -2.403 -5.229 -10.597 1.00 83.62 86 ALA A N 1
ATOM 634 C CA . ALA A 1 86 ? -1.058 -4.792 -10.220 1.00 83.62 86 ALA A CA 1
ATOM 635 C C . ALA A 1 86 ? 0.012 -5.758 -10.733 1.00 83.62 86 ALA A C 1
ATOM 637 O O . ALA A 1 86 ? 1.055 -5.323 -11.217 1.00 83.62 86 ALA A O 1
ATOM 638 N N . LEU A 1 87 ? -0.268 -7.061 -10.682 1.00 83.31 87 LEU A N 1
ATOM 639 C CA . LEU A 1 87 ? 0.639 -8.102 -11.158 1.00 83.31 87 LEU A CA 1
ATOM 640 C C . LEU A 1 87 ? 0.789 -8.062 -12.687 1.00 83.31 87 LEU A C 1
ATOM 642 O O . LEU A 1 87 ? 1.908 -8.135 -13.190 1.00 83.31 87 LEU A O 1
ATOM 646 N N . LEU A 1 88 ? -0.310 -7.854 -13.420 1.00 81.50 88 LEU A 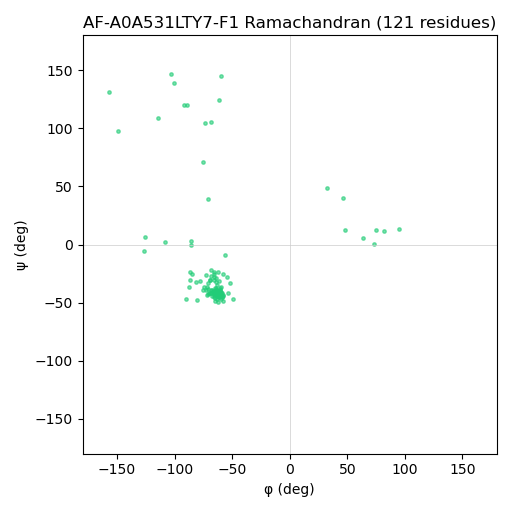N 1
ATOM 647 C CA . LEU A 1 88 ? -0.285 -7.620 -14.870 1.00 81.50 88 LEU A CA 1
ATOM 648 C C . LEU A 1 88 ? 0.532 -6.374 -15.235 1.00 81.50 88 LEU A C 1
ATOM 650 O O . LEU A 1 88 ? 1.397 -6.438 -16.105 1.00 81.50 88 LEU A O 1
ATOM 654 N N . PHE A 1 89 ? 0.306 -5.260 -14.539 1.00 80.25 89 PHE A N 1
ATOM 655 C CA . PHE A 1 89 ? 1.057 -4.022 -14.756 1.00 80.25 89 PHE A CA 1
ATOM 656 C C . PHE A 1 89 ? 2.556 -4.189 -14.489 1.00 80.25 89 PHE A C 1
ATOM 658 O O . PHE A 1 89 ? 3.375 -3.769 -15.304 1.00 80.25 89 PHE A O 1
ATOM 665 N N . ALA A 1 90 ? 2.919 -4.839 -13.382 1.00 80.50 90 ALA A N 1
ATOM 666 C CA . ALA A 1 90 ? 4.311 -5.118 -13.043 1.00 80.50 90 ALA A CA 1
ATOM 667 C C . ALA A 1 90 ? 4.978 -6.053 -14.065 1.00 80.50 90 ALA A C 1
ATOM 669 O O . ALA A 1 90 ? 6.145 -5.862 -14.403 1.00 80.50 90 ALA A O 1
ATOM 670 N N . PHE A 1 91 ? 4.244 -7.039 -14.590 1.00 80.56 91 PHE A N 1
ATOM 671 C CA . PHE A 1 91 ? 4.736 -7.924 -15.645 1.00 80.56 91 PHE A CA 1
ATOM 672 C C . PHE A 1 91 ? 5.062 -7.152 -16.930 1.00 80.56 91 PHE A C 1
ATOM 674 O O . PHE A 1 91 ? 6.127 -7.356 -17.511 1.00 80.56 91 PHE A O 1
ATOM 681 N N . VAL A 1 92 ? 4.185 -6.234 -17.349 1.00 78.25 92 VAL A N 1
ATOM 682 C CA . VAL A 1 92 ? 4.413 -5.390 -18.533 1.00 78.25 92 VAL A CA 1
ATOM 683 C C . VAL A 1 92 ? 5.598 -4.439 -18.324 1.00 78.25 92 VAL A C 1
ATOM 685 O O . VAL A 1 92 ? 6.444 -4.347 -19.210 1.00 78.25 92 VAL A O 1
ATOM 688 N N . ASP A 1 93 ? 5.714 -3.794 -17.155 1.00 76.38 93 ASP A N 1
ATOM 689 C CA . ASP A 1 93 ? 6.844 -2.903 -16.819 1.00 76.38 93 ASP A CA 1
ATOM 690 C C . ASP A 1 93 ? 8.183 -3.670 -16.823 1.00 76.38 93 ASP A C 1
ATOM 692 O O . ASP A 1 93 ? 9.170 -3.228 -17.413 1.00 76.38 93 ASP A O 1
ATOM 696 N N . ALA A 1 94 ? 8.215 -4.882 -16.256 1.00 76.75 94 ALA A N 1
ATOM 697 C CA . ALA A 1 94 ? 9.403 -5.737 -16.268 1.00 76.75 94 ALA A CA 1
ATOM 698 C C . ALA A 1 94 ? 9.770 -6.224 -17.682 1.00 76.75 94 ALA A C 1
ATOM 700 O O . ALA A 1 94 ? 10.951 -6.260 -18.041 1.00 76.75 94 ALA A O 1
ATOM 701 N N . LEU A 1 95 ? 8.773 -6.579 -18.499 1.00 72.56 95 LEU A N 1
ATOM 702 C CA . LEU A 1 95 ? 8.980 -6.987 -19.888 1.00 72.56 95 LEU A CA 1
ATOM 703 C C . LEU A 1 95 ? 9.523 -5.827 -20.733 1.00 72.56 95 LEU A C 1
ATOM 705 O O . LEU A 1 95 ? 10.457 -6.029 -21.508 1.00 72.56 95 LEU A O 1
ATOM 709 N N . GLN A 1 96 ? 9.000 -4.614 -20.538 1.00 67.31 96 GLN A N 1
ATOM 710 C CA . GLN A 1 96 ? 9.505 -3.395 -21.169 1.00 67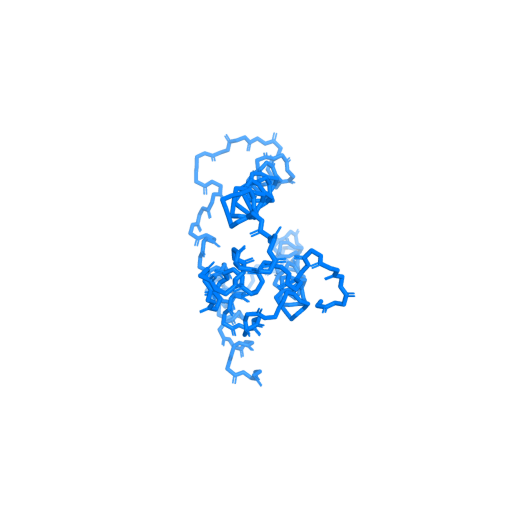.31 96 GLN A CA 1
ATOM 711 C C . GLN A 1 96 ? 10.977 -3.157 -20.822 1.00 67.31 96 GLN A C 1
ATOM 713 O O . GLN A 1 96 ? 11.794 -2.943 -21.719 1.00 67.31 96 GLN A O 1
ATOM 718 N N . LEU A 1 97 ? 11.335 -3.251 -19.538 1.00 70.94 97 LEU A N 1
ATOM 719 C CA . LEU A 1 97 ? 12.710 -3.061 -19.076 1.00 70.94 97 LEU A CA 1
ATOM 720 C C . LEU A 1 97 ? 13.662 -4.108 -19.679 1.00 70.94 97 LEU A C 1
ATOM 722 O O . LEU A 1 97 ? 14.770 -3.784 -20.106 1.00 70.94 97 LEU A O 1
ATOM 726 N N . ARG A 1 98 ? 13.214 -5.367 -19.776 1.00 70.88 98 ARG A N 1
ATOM 727 C CA . ARG A 1 98 ? 13.975 -6.460 -20.399 1.00 70.88 98 ARG A CA 1
ATOM 728 C C . ARG A 1 98 ? 14.157 -6.248 -21.902 1.00 70.88 98 ARG A C 1
ATOM 730 O O . ARG A 1 98 ? 15.251 -6.494 -22.407 1.00 70.88 98 ARG A O 1
ATOM 737 N N . MET A 1 99 ? 13.124 -5.777 -22.602 1.00 65.62 99 MET A N 1
ATOM 738 C CA . MET A 1 99 ? 13.206 -5.462 -24.030 1.00 65.62 99 MET A CA 1
ATOM 739 C C . MET A 1 99 ? 14.148 -4.285 -24.300 1.00 65.62 99 MET A C 1
ATOM 741 O O . MET A 1 99 ? 14.997 -4.400 -25.184 1.00 65.62 99 MET A O 1
ATOM 745 N N . GLN A 1 100 ? 14.095 -3.220 -23.490 1.00 59.62 100 GLN A N 1
ATOM 746 C CA . GLN A 1 100 ? 15.054 -2.109 -23.564 1.00 59.62 100 GLN A CA 1
ATOM 747 C C . GLN A 1 100 ? 16.499 -2.577 -23.341 1.00 59.62 100 GLN A C 1
ATOM 749 O O . GLN A 1 100 ? 17.394 -2.187 -24.087 1.00 59.62 100 GLN A O 1
ATOM 754 N N . ALA A 1 101 ? 16.729 -3.471 -22.374 1.00 64.75 101 ALA A N 1
ATOM 755 C CA . ALA A 1 101 ? 18.055 -4.024 -22.097 1.00 64.75 101 ALA A CA 1
ATOM 756 C C . ALA A 1 101 ? 18.590 -4.954 -23.208 1.00 64.75 101 ALA A C 1
ATOM 758 O O . ALA A 1 101 ? 19.798 -5.147 -23.309 1.00 64.75 101 ALA A O 1
ATOM 759 N N . SER A 1 102 ? 17.715 -5.533 -24.040 1.00 61.69 102 SER A N 1
ATOM 760 C CA . SER A 1 102 ? 18.088 -6.470 -25.115 1.00 61.69 102 SER A CA 1
ATOM 761 C C . SER A 1 102 ? 18.478 -5.814 -26.450 1.00 61.69 102 SER A C 1
ATOM 763 O O . SER A 1 102 ? 18.837 -6.520 -27.388 1.00 61.69 102 SER A O 1
ATOM 765 N N . GLY A 1 103 ? 18.449 -4.479 -26.552 1.00 54.22 103 GLY A N 1
ATOM 766 C CA . GLY A 1 103 ? 19.020 -3.754 -27.697 1.00 54.22 103 GLY A CA 1
ATOM 767 C C . GLY A 1 103 ? 18.219 -3.797 -29.008 1.00 54.22 103 GLY A C 1
ATOM 768 O O . GLY A 1 103 ? 18.737 -3.373 -30.038 1.00 54.22 103 GLY A O 1
ATOM 769 N N . LEU A 1 104 ? 16.956 -4.242 -29.006 1.00 50.66 104 LEU A N 1
ATOM 770 C CA . LEU A 1 104 ? 16.048 -4.117 -30.160 1.00 50.66 104 LEU A CA 1
ATOM 771 C C . LEU A 1 104 ? 15.545 -2.664 -30.297 1.00 50.66 104 LEU A C 1
ATOM 773 O O . LEU A 1 104 ? 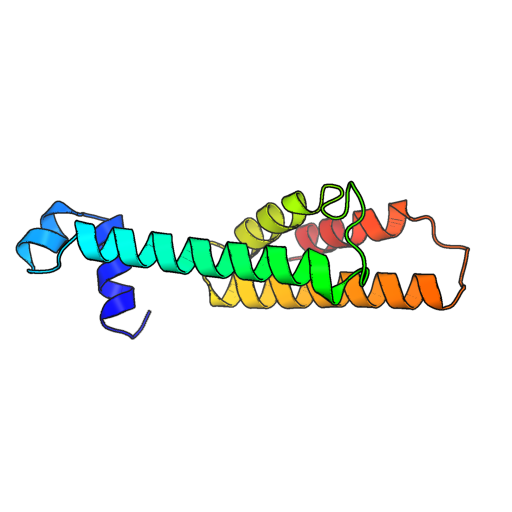14.395 -2.340 -30.011 1.00 50.66 104 LEU A O 1
ATOM 777 N N . GLY A 1 105 ? 16.447 -1.772 -30.713 1.00 50.25 105 GLY A N 1
ATOM 778 C CA . GLY A 1 105 ? 16.275 -0.319 -30.827 1.00 50.25 105 GLY A CA 1
ATOM 779 C C . GLY A 1 105 ? 15.360 0.179 -31.955 1.00 50.25 105 GLY A C 1
ATOM 780 O O . GLY A 1 105 ? 15.674 1.189 -32.580 1.00 50.25 105 GLY A O 1
ATOM 781 N N . HIS A 1 106 ? 14.242 -0.493 -32.239 1.00 50.22 106 HIS A N 1
ATOM 782 C CA . HIS A 1 106 ? 13.317 -0.096 -33.317 1.00 50.22 106 HIS A CA 1
ATOM 783 C C . HIS A 1 106 ? 11.858 0.091 -32.887 1.00 50.22 106 HIS A C 1
ATOM 785 O O . HIS A 1 106 ? 11.007 0.341 -33.737 1.00 50.22 106 HIS A O 1
ATOM 791 N N . ILE A 1 107 ? 11.553 0.026 -31.587 1.00 51.56 107 ILE A N 1
ATOM 792 C CA . ILE A 1 107 ? 10.204 0.314 -31.087 1.00 51.56 107 ILE A CA 1
ATOM 793 C C . ILE A 1 107 ? 10.259 1.582 -30.217 1.00 51.56 107 ILE A C 1
ATOM 795 O O . ILE A 1 107 ? 10.850 1.540 -29.135 1.00 51.56 107 ILE A O 1
ATOM 799 N N . PRO A 1 108 ? 9.699 2.714 -30.689 1.00 54.38 108 PRO A N 1
ATOM 800 C CA . PRO A 1 108 ? 9.700 3.979 -29.958 1.00 54.38 108 PRO A CA 1
ATOM 801 C C . PRO A 1 108 ? 8.992 3.850 -28.600 1.00 54.38 108 PRO A C 1
ATOM 803 O O . PRO A 1 108 ? 8.021 3.103 -28.451 1.00 54.38 108 PRO A O 1
ATOM 806 N N . TYR A 1 109 ? 9.500 4.572 -27.598 1.00 52.16 109 TYR A N 1
ATOM 807 C CA . TYR A 1 109 ? 9.053 4.557 -26.195 1.00 52.16 109 TYR A CA 1
ATOM 808 C C . TYR A 1 109 ? 7.544 4.837 -26.044 1.00 52.16 109 TYR A C 1
ATOM 810 O O . TYR A 1 109 ? 6.879 4.310 -25.149 1.00 52.16 109 TYR A O 1
ATOM 818 N N . GLU A 1 110 ? 6.985 5.586 -26.989 1.00 52.62 110 GLU A N 1
ATOM 819 C CA . GLU A 1 110 ? 5.574 5.920 -27.129 1.00 52.62 110 GLU A CA 1
ATOM 820 C C . GLU A 1 110 ? 4.678 4.684 -27.332 1.00 52.62 110 GLU A C 1
ATOM 822 O O . GLU A 1 110 ? 3.548 4.667 -26.850 1.00 52.62 110 GLU A O 1
ATOM 827 N N . ALA A 1 111 ? 5.170 3.616 -27.972 1.00 52.78 111 ALA A N 1
ATOM 828 C CA . ALA A 1 111 ? 4.396 2.387 -28.169 1.00 52.78 111 ALA A CA 1
ATOM 829 C C . ALA A 1 111 ? 4.198 1.601 -26.862 1.00 52.78 111 ALA A C 1
ATOM 831 O O . ALA A 1 111 ? 3.143 1.005 -26.643 1.00 52.78 111 ALA A O 1
ATOM 832 N N . PHE A 1 112 ? 5.179 1.648 -25.958 1.00 53.59 112 PHE A N 1
ATOM 833 C CA . PHE A 1 112 ? 5.075 1.007 -24.646 1.00 53.59 112 PHE A CA 1
ATOM 834 C C . PHE A 1 112 ? 4.216 1.808 -23.662 1.00 53.59 112 PHE A C 1
ATOM 836 O O . PHE A 1 112 ? 3.500 1.215 -22.858 1.00 53.59 112 PHE A O 1
ATOM 843 N N . LEU A 1 113 ? 4.201 3.139 -23.774 1.00 53.12 113 LEU A N 1
ATOM 844 C CA . LEU A 1 113 ? 3.272 4.002 -23.033 1.00 53.12 113 LEU A CA 1
ATOM 845 C C . LEU A 1 113 ? 1.795 3.744 -23.388 1.00 53.12 113 LEU A C 1
ATOM 847 O O . LEU A 1 113 ? 0.924 4.008 -22.561 1.00 53.12 113 LEU A O 1
ATOM 851 N N . MET A 1 114 ? 1.506 3.194 -24.575 1.00 55.62 114 MET A N 1
ATOM 852 C CA . MET A 1 114 ? 0.146 2.846 -25.012 1.00 55.62 114 MET A CA 1
ATOM 853 C C . MET A 1 114 ? -0.334 1.457 -24.572 1.00 55.62 114 MET A C 1
ATOM 855 O O . MET A 1 114 ? -1.542 1.246 -24.471 1.00 55.62 114 MET A O 1
ATOM 859 N N . LEU A 1 115 ? 0.565 0.507 -24.287 1.00 58.06 115 LEU A N 1
ATOM 860 C CA . LEU A 1 115 ? 0.198 -0.851 -23.846 1.00 58.06 115 LEU A CA 1
ATOM 861 C C . LEU A 1 115 ? -0.825 -0.888 -22.699 1.00 58.06 115 LEU A C 1
ATOM 863 O O . LEU A 1 115 ? -1.808 -1.626 -22.803 1.00 58.06 115 LEU A O 1
ATOM 867 N N . PRO A 1 116 ? -0.661 -0.090 -21.633 1.00 55.66 116 PRO A N 1
ATOM 868 C CA . PRO A 1 116 ? -1.634 -0.095 -20.556 1.00 55.66 116 PRO A CA 1
ATOM 869 C C . PRO A 1 116 ? -3.001 0.480 -20.945 1.00 55.66 116 PRO A C 1
ATOM 871 O O . PRO A 1 116 ? -4.007 0.051 -20.378 1.00 55.66 116 PRO A O 1
ATOM 874 N N . PHE A 1 117 ? -3.057 1.389 -21.927 1.00 56.53 117 PHE A N 1
ATOM 875 C CA . PHE A 1 117 ? -4.307 1.922 -22.481 1.00 56.53 117 PHE A CA 1
ATOM 876 C C . PHE A 1 117 ? -5.034 0.892 -23.352 1.00 56.53 117 PHE A C 1
ATOM 878 O O . PHE A 1 117 ? -6.249 0.744 -23.265 1.00 56.53 117 PHE A O 1
ATOM 885 N N . ILE A 1 118 ? -4.298 0.114 -24.147 1.00 54.81 118 ILE A N 1
ATOM 886 C CA . ILE A 1 118 ? -4.880 -0.971 -24.952 1.00 54.81 118 ILE A CA 1
ATOM 887 C C . ILE A 1 118 ? -5.444 -2.065 -24.037 1.00 54.81 118 ILE A C 1
ATOM 889 O O . ILE A 1 118 ? -6.549 -2.551 -24.263 1.00 54.81 118 ILE A O 1
ATOM 893 N N . PHE A 1 119 ? -4.738 -2.400 -22.955 1.00 55.94 119 PHE A N 1
ATOM 894 C CA . PHE A 1 119 ? -5.233 -3.365 -21.974 1.00 55.94 119 PHE A CA 1
ATOM 895 C C . PHE A 1 119 ? -6.476 -2.869 -21.217 1.00 55.94 119 PHE A C 1
ATOM 897 O O . PHE A 1 119 ? -7.312 -3.689 -20.857 1.00 55.94 119 PHE A O 1
ATOM 904 N N . THR A 1 120 ? -6.637 -1.555 -21.000 1.00 55.53 120 THR A N 1
ATOM 905 C CA . THR A 1 120 ? -7.875 -0.968 -20.428 1.00 55.53 120 THR A CA 1
ATOM 906 C C . THR A 1 120 ? -9.044 -0.968 -21.397 1.00 55.53 120 THR A C 1
ATOM 908 O O . THR A 1 120 ? -10.180 -0.968 -20.947 1.00 55.53 120 THR A O 1
ATOM 911 N N . ILE A 1 121 ? -8.789 -0.952 -22.704 1.00 53.94 121 ILE A N 1
ATOM 912 C CA . ILE A 1 121 ? -9.845 -0.959 -23.724 1.00 53.94 121 ILE A CA 1
ATOM 913 C C . ILE A 1 121 ? -10.371 -2.379 -23.985 1.00 53.94 121 ILE A C 1
ATOM 915 O O . ILE A 1 121 ? -11.540 -2.545 -24.319 1.00 53.94 121 ILE A O 1
ATOM 919 N N . VAL A 1 122 ? -9.518 -3.401 -23.863 1.00 47.72 122 VAL A N 1
ATOM 920 C CA . VAL A 1 122 ? -9.876 -4.799 -24.174 1.00 47.72 122 VAL A CA 1
ATOM 921 C C . VAL A 1 122 ? -10.549 -5.526 -23.001 1.00 47.72 122 VAL A C 1
ATOM 923 O O . VAL A 1 122 ? -11.275 -6.494 -23.228 1.00 47.72 122 VAL A O 1
ATOM 926 N N . ALA A 1 123 ? -10.301 -5.093 -21.766 1.00 46.78 123 ALA A N 1
ATOM 927 C CA . ALA A 1 123 ? -10.821 -5.710 -20.543 1.00 46.78 123 ALA A CA 1
ATOM 928 C C . ALA A 1 123 ? -12.107 -5.037 -20.043 1.00 46.78 123 ALA A C 1
ATOM 930 O O . ALA A 1 123 ? -12.977 -5.777 -19.527 1.00 46.78 123 ALA A O 1
#